Protein AF-A0AA86QWX3-F1 (afdb_monomer_lite)

Structure (mmCIF, N/CA/C/O backbone):
data_AF-A0AA86QWX3-F1
#
_entry.id   AF-A0AA86QWX3-F1
#
loop_
_atom_site.group_PDB
_atom_site.id
_atom_site.type_symbol
_atom_site.label_atom_id
_atom_site.label_alt_id
_atom_site.label_comp_id
_atom_site.label_asym_id
_atom_site.label_entity_id
_atom_site.label_seq_id
_atom_site.pdbx_PDB_ins_code
_atom_site.Cartn_x
_atom_site.Cartn_y
_atom_site.Cartn_z
_atom_site.occupancy
_atom_site.B_iso_or_equiv
_atom_site.auth_seq_id
_atom_site.auth_comp_id
_atom_site.auth_asym_id
_atom_site.auth_atom_id
_atom_site.pdbx_PDB_model_num
ATOM 1 N N . MET A 1 1 ? 1.245 -15.209 -12.817 1.00 81.69 1 MET A N 1
ATOM 2 C CA . MET A 1 1 ? 0.940 -14.381 -11.629 1.00 81.69 1 MET A CA 1
ATOM 3 C C . MET A 1 1 ? 1.737 -14.942 -10.468 1.00 81.69 1 MET A C 1
ATOM 5 O O . MET A 1 1 ? 1.779 -16.157 -10.350 1.00 81.69 1 MET A O 1
ATOM 9 N N . MET A 1 2 ? 2.377 -14.094 -9.668 1.00 86.06 2 MET A N 1
ATOM 10 C CA . MET A 1 2 ? 3.068 -14.501 -8.441 1.00 86.06 2 MET A CA 1
ATOM 11 C C . MET A 1 2 ? 2.408 -13.878 -7.219 1.00 86.06 2 MET A C 1
ATOM 13 O O . MET A 1 2 ? 1.992 -12.721 -7.272 1.00 86.06 2 MET A O 1
ATOM 17 N N . ILE A 1 3 ? 2.315 -14.655 -6.144 1.00 87.19 3 ILE A N 1
ATOM 18 C CA . ILE A 1 3 ? 1.724 -14.241 -4.874 1.00 87.19 3 ILE A CA 1
ATOM 19 C C . ILE A 1 3 ? 2.734 -14.564 -3.777 1.00 87.19 3 ILE A C 1
ATOM 21 O O . ILE A 1 3 ? 3.190 -15.700 -3.674 1.00 87.19 3 ILE A O 1
ATOM 25 N N . PHE A 1 4 ? 3.071 -13.555 -2.986 1.00 84.44 4 PHE A N 1
ATOM 26 C CA . PHE A 1 4 ? 3.943 -13.652 -1.827 1.00 84.44 4 PHE A CA 1
ATOM 27 C C . PHE A 1 4 ? 3.109 -13.333 -0.589 1.00 84.44 4 PHE A C 1
ATOM 29 O O . PHE A 1 4 ? 2.687 -12.186 -0.416 1.00 84.44 4 PHE A O 1
ATOM 36 N N . ASP A 1 5 ? 2.828 -14.353 0.219 1.00 82.56 5 ASP A N 1
ATOM 37 C CA . ASP A 1 5 ? 2.058 -14.213 1.454 1.00 82.56 5 ASP A CA 1
ATOM 38 C C . ASP A 1 5 ? 2.977 -14.058 2.671 1.00 82.56 5 ASP A C 1
ATOM 40 O O . ASP A 1 5 ? 4.076 -14.608 2.689 1.00 82.56 5 ASP A O 1
ATOM 44 N N . ASP A 1 6 ? 2.526 -13.277 3.652 1.00 75.38 6 ASP A N 1
ATOM 45 C CA . ASP A 1 6 ? 3.241 -12.929 4.887 1.00 75.38 6 ASP A CA 1
ATOM 46 C C . ASP A 1 6 ? 4.729 -12.557 4.706 1.00 75.38 6 ASP A C 1
ATOM 48 O O . ASP A 1 6 ? 5.651 -13.114 5.305 1.00 75.38 6 ASP A O 1
ATOM 52 N N . MET A 1 7 ? 4.980 -11.527 3.899 1.00 73.88 7 MET A N 1
ATOM 53 C CA . MET A 1 7 ? 6.329 -10.992 3.688 1.00 73.88 7 MET A CA 1
ATOM 54 C C . MET A 1 7 ? 6.848 -10.143 4.866 1.00 73.88 7 MET A C 1
ATOM 56 O O . MET A 1 7 ? 7.952 -9.602 4.801 1.00 73.88 7 MET A O 1
ATOM 60 N N . SER A 1 8 ? 6.088 -10.056 5.962 1.00 65.81 8 SER A N 1
ATOM 61 C CA . SER A 1 8 ? 6.387 -9.274 7.173 1.00 65.81 8 SER A CA 1
ATOM 62 C C . SER A 1 8 ? 7.660 -9.721 7.890 1.00 65.81 8 SER A C 1
ATOM 64 O O . SER A 1 8 ? 8.365 -8.897 8.468 1.00 65.81 8 SER A O 1
ATOM 66 N N . GLY A 1 9 ? 7.924 -11.032 7.888 1.00 54.88 9 GLY A N 1
ATOM 67 C CA . GLY A 1 9 ? 9.041 -11.655 8.605 1.00 54.88 9 GLY A CA 1
ATOM 68 C C . GLY A 1 9 ? 10.285 -11.885 7.750 1.00 54.88 9 GLY A C 1
ATOM 69 O O . GLY A 1 9 ? 11.280 -12.421 8.238 1.00 54.88 9 GLY A O 1
ATOM 70 N N . SER A 1 10 ? 10.247 -11.518 6.468 1.00 55.88 10 SER A N 1
ATOM 71 C CA . SER A 1 10 ? 11.347 -11.817 5.565 1.00 55.88 10 SER A CA 1
ATOM 72 C C . SER A 1 10 ? 12.502 -10.834 5.767 1.00 55.88 10 SER A C 1
ATOM 74 O O . SER A 1 10 ? 12.413 -9.653 5.428 1.00 55.88 10 SER A O 1
ATOM 76 N N . SER A 1 11 ? 13.637 -11.340 6.257 1.00 49.66 11 SER A N 1
ATOM 77 C CA . SER A 1 11 ? 14.920 -10.621 6.276 1.00 49.66 11 SER A CA 1
ATOM 78 C C . SER A 1 11 ? 15.388 -10.199 4.874 1.00 49.66 11 SER A C 1
ATOM 80 O O . SER A 1 11 ? 16.292 -9.372 4.753 1.00 49.66 11 SER A O 1
ATOM 82 N N . LEU A 1 12 ? 14.735 -10.696 3.814 1.00 51.28 12 LEU A N 1
ATOM 83 C CA . LEU A 1 12 ? 14.947 -10.319 2.417 1.00 51.28 12 LEU A CA 1
ATOM 84 C C . LEU A 1 12 ? 14.518 -8.876 2.096 1.00 51.28 12 LEU A C 1
ATOM 86 O O . LEU A 1 12 ? 14.728 -8.439 0.974 1.00 51.28 12 LEU A O 1
ATOM 90 N N . PHE A 1 13 ? 13.952 -8.112 3.031 1.00 52.69 13 PHE A N 1
ATOM 91 C CA . PHE A 1 13 ? 13.676 -6.679 2.825 1.00 52.69 13 PHE A CA 1
ATOM 92 C C . PHE A 1 13 ? 14.729 -5.754 3.429 1.00 52.69 13 PHE A C 1
ATOM 94 O O . PHE A 1 13 ? 14.547 -4.538 3.481 1.00 52.69 13 PHE A O 1
ATOM 101 N N . THR A 1 14 ? 15.862 -6.315 3.854 1.00 51.97 14 THR A N 1
ATOM 102 C CA . THR A 1 14 ? 17.031 -5.536 4.261 1.00 51.97 14 THR A CA 1
ATOM 103 C C . THR A 1 14 ? 17.668 -4.852 3.046 1.00 51.97 14 THR A C 1
ATOM 105 O O . THR A 1 14 ? 18.454 -5.422 2.302 1.00 51.97 14 THR A O 1
ATOM 108 N N . THR A 1 15 ? 17.222 -3.617 2.810 1.00 50.28 15 THR A N 1
ATOM 109 C CA . THR A 1 15 ? 17.970 -2.409 2.404 1.00 50.28 15 THR A CA 1
ATOM 110 C C . THR A 1 15 ? 19.216 -2.535 1.513 1.00 50.28 15 THR A C 1
ATOM 112 O O . THR A 1 15 ? 20.135 -1.730 1.654 1.00 50.28 15 THR A O 1
ATOM 115 N N . SER A 1 16 ? 19.271 -3.449 0.547 1.00 55.50 16 SER A N 1
ATOM 116 C CA . SER A 1 16 ? 20.268 -3.367 -0.523 1.00 55.50 16 SER A CA 1
ATOM 117 C C . SER A 1 16 ? 19.634 -3.592 -1.891 1.00 55.50 16 SER A C 1
ATOM 119 O O . SER A 1 16 ? 18.808 -4.478 -2.097 1.00 55.50 16 SER A O 1
ATOM 121 N N . THR A 1 17 ? 20.038 -2.775 -2.862 1.00 57.69 17 THR A N 1
ATOM 122 C CA . THR A 1 17 ? 19.758 -2.979 -4.293 1.00 57.69 17 THR A CA 1
ATOM 123 C C . THR A 1 17 ? 20.318 -4.307 -4.816 1.00 57.69 17 THR A C 1
ATOM 125 O O . THR A 1 17 ? 19.972 -4.737 -5.915 1.00 57.69 17 THR A O 1
ATOM 128 N N . GLU A 1 18 ? 21.170 -4.968 -4.031 1.00 61.06 18 GLU A N 1
ATOM 129 C CA . GLU A 1 18 ? 21.742 -6.280 -4.319 1.00 61.06 18 GLU A CA 1
ATOM 130 C C . GLU A 1 18 ? 20.804 -7.438 -3.981 1.00 61.06 18 GLU A C 1
ATOM 132 O O . GLU A 1 18 ? 21.074 -8.567 -4.388 1.00 61.06 18 GLU A O 1
ATOM 137 N N . ASN A 1 19 ? 19.689 -7.171 -3.303 1.00 72.94 19 ASN A N 1
ATOM 138 C CA . ASN A 1 19 ? 18.710 -8.181 -2.957 1.00 72.94 19 ASN A CA 1
ATOM 139 C C . ASN A 1 19 ? 18.051 -8.807 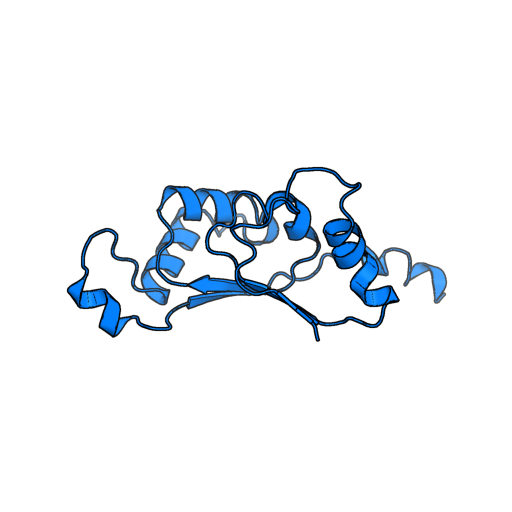-4.203 1.00 72.94 19 ASN A C 1
ATOM 141 O O . ASN A 1 19 ? 17.513 -8.109 -5.068 1.00 72.94 19 ASN A O 1
ATOM 145 N N . ASP A 1 20 ? 18.051 -10.138 -4.284 1.00 77.44 20 ASP A N 1
ATOM 146 C CA . ASP A 1 20 ? 17.523 -10.857 -5.448 1.00 77.44 20 ASP A CA 1
ATOM 147 C C . ASP A 1 20 ? 16.007 -10.719 -5.605 1.00 77.44 20 ASP A C 1
ATOM 149 O O . ASP A 1 20 ? 15.511 -10.662 -6.731 1.00 77.44 20 ASP A O 1
ATOM 153 N N . PHE A 1 21 ? 15.268 -10.565 -4.504 1.00 77.75 21 PHE A N 1
ATOM 154 C CA . PHE A 1 21 ? 13.843 -10.254 -4.557 1.00 77.75 21 PHE A CA 1
ATOM 155 C C . PHE A 1 21 ? 13.610 -8.862 -5.150 1.00 77.75 21 PHE A C 1
ATOM 157 O O . PHE A 1 21 ? 12.740 -8.690 -6.002 1.00 77.75 21 PHE A O 1
ATOM 164 N N . TYR A 1 22 ? 14.430 -7.871 -4.788 1.00 75.81 22 TYR A N 1
ATOM 165 C CA . TYR A 1 22 ? 14.352 -6.543 -5.396 1.00 75.81 22 TYR A CA 1
ATOM 166 C C . TYR A 1 22 ? 14.628 -6.577 -6.906 1.00 75.81 22 TYR A C 1
ATOM 168 O O . TYR A 1 22 ? 13.828 -6.057 -7.694 1.00 75.81 22 TYR A O 1
ATOM 176 N N . LYS A 1 23 ? 15.709 -7.249 -7.328 1.00 79.50 23 LYS A N 1
ATOM 177 C CA . LYS A 1 23 ? 16.033 -7.444 -8.754 1.00 79.50 23 LYS A CA 1
ATOM 178 C C . LYS A 1 23 ? 14.891 -8.136 -9.487 1.00 79.50 23 LYS A C 1
ATOM 180 O O . LYS A 1 23 ? 14.492 -7.679 -10.558 1.00 79.50 23 LYS A O 1
ATOM 185 N N . PHE A 1 24 ? 14.332 -9.186 -8.887 1.00 83.00 24 PHE A N 1
ATOM 186 C CA . PHE A 1 24 ? 13.174 -9.886 -9.417 1.00 83.00 24 PHE A CA 1
ATOM 187 C C . PHE A 1 24 ? 11.993 -8.930 -9.630 1.00 83.00 24 PHE A C 1
ATOM 189 O O . PHE A 1 24 ? 11.456 -8.877 -10.734 1.00 83.00 24 PHE A O 1
ATOM 196 N N . ILE A 1 25 ? 11.613 -8.125 -8.630 1.00 79.94 25 ILE A N 1
ATOM 197 C CA . ILE A 1 25 ? 10.484 -7.194 -8.764 1.00 79.94 25 ILE A CA 1
ATOM 198 C C . ILE A 1 25 ? 10.726 -6.183 -9.888 1.00 79.94 25 ILE A C 1
ATOM 200 O O . ILE A 1 25 ? 9.812 -5.945 -10.679 1.00 79.94 25 ILE A O 1
ATOM 204 N N . VAL A 1 26 ? 11.930 -5.622 -10.015 1.00 78.06 26 VAL A N 1
ATOM 205 C CA . VAL A 1 26 ? 12.255 -4.666 -11.089 1.00 78.06 26 VAL A CA 1
ATOM 206 C C . VAL A 1 26 ? 12.242 -5.339 -12.469 1.00 78.06 26 VAL A C 1
ATOM 208 O O . VAL A 1 26 ? 11.714 -4.774 -13.426 1.00 78.06 26 VAL A O 1
ATOM 211 N N . GLN A 1 27 ? 12.763 -6.563 -12.583 1.00 81.19 27 GLN A N 1
ATOM 212 C CA . GLN A 1 27 ? 12.897 -7.279 -13.858 1.00 81.19 27 GLN A CA 1
ATOM 213 C C . GLN A 1 27 ? 11.697 -8.166 -14.215 1.00 81.19 27 GLN A C 1
ATOM 215 O O . GLN A 1 27 ? 11.661 -8.730 -15.307 1.00 81.19 27 GLN A O 1
ATOM 220 N N . ARG A 1 28 ? 10.684 -8.268 -13.346 1.00 84.69 28 ARG A N 1
ATOM 221 C CA . ARG A 1 28 ? 9.553 -9.208 -13.464 1.00 84.69 28 ARG A CA 1
ATOM 222 C C . ARG A 1 28 ? 8.915 -9.255 -14.855 1.00 84.69 28 ARG A C 1
ATOM 224 O O . ARG A 1 28 ? 8.600 -10.329 -15.355 1.00 84.69 28 ARG A O 1
ATOM 231 N N . ARG A 1 29 ? 8.785 -8.106 -15.528 1.00 82.12 29 ARG A N 1
ATOM 232 C CA . ARG A 1 29 ? 8.197 -8.023 -16.876 1.00 82.12 29 ARG A CA 1
ATOM 233 C C . ARG A 1 29 ? 9.065 -8.681 -17.952 1.00 82.12 29 ARG A C 1
ATOM 235 O O . ARG A 1 29 ? 8.508 -9.284 -18.861 1.00 82.12 29 ARG A O 1
ATOM 242 N N . HIS A 1 30 ? 10.394 -8.619 -17.834 1.00 84.50 30 HIS A N 1
ATOM 243 C CA . HIS A 1 30 ? 11.322 -9.339 -18.719 1.00 84.50 30 HIS A CA 1
ATOM 244 C C . HIS A 1 30 ? 11.239 -10.856 -18.530 1.00 84.50 30 HIS A C 1
ATOM 246 O O . HIS A 1 30 ? 11.520 -11.606 -19.454 1.00 84.50 30 HIS A O 1
ATOM 252 N N . LEU A 1 31 ? 10.797 -11.297 -17.352 1.00 86.38 31 LEU A N 1
ATOM 253 C CA . LEU A 1 31 ? 10.536 -12.699 -17.031 1.00 86.38 31 LEU A CA 1
ATOM 254 C C . LEU A 1 31 ? 9.092 -13.121 -17.358 1.00 86.38 31 LEU A C 1
ATOM 256 O O . LEU A 1 31 ? 8.642 -14.168 -16.906 1.00 86.38 31 LEU A O 1
ATOM 260 N N . HIS A 1 32 ? 8.339 -12.298 -18.099 1.00 85.88 32 HIS A N 1
ATOM 261 C CA . HIS A 1 32 ? 6.920 -12.514 -18.416 1.00 85.88 32 HIS A CA 1
ATOM 262 C C . HIS A 1 32 ? 5.997 -12.607 -17.184 1.00 85.88 32 HIS A C 1
ATOM 264 O O . HIS A 1 32 ? 4.890 -13.147 -17.239 1.00 85.88 32 HIS A O 1
ATOM 270 N N . VAL A 1 33 ? 6.416 -12.022 -16.059 1.00 87.25 33 VAL A N 1
ATOM 271 C CA . VAL A 1 33 ? 5.617 -11.906 -14.838 1.00 87.25 33 VAL A CA 1
ATOM 272 C C . VAL A 1 33 ? 4.957 -10.531 -14.813 1.00 87.25 33 VAL A C 1
ATOM 274 O O . VAL A 1 33 ? 5.547 -9.526 -14.418 1.00 87.25 33 VAL A O 1
ATOM 277 N N . PHE A 1 34 ? 3.695 -10.491 -15.229 1.00 82.19 34 PHE A N 1
ATOM 278 C CA . PHE A 1 34 ? 2.927 -9.245 -15.321 1.00 82.19 34 PHE A CA 1
ATOM 279 C C . PHE A 1 34 ? 2.312 -8.810 -13.986 1.00 82.19 34 PHE A C 1
ATOM 281 O O . PHE A 1 34 ? 2.242 -7.613 -13.705 1.00 82.19 34 PHE A O 1
ATOM 288 N N . THR A 1 35 ? 1.939 -9.777 -13.144 1.00 84.62 35 THR A N 1
ATOM 289 C CA . THR A 1 35 ? 1.254 -9.535 -11.866 1.00 84.62 35 THR A CA 1
ATOM 290 C C . THR A 1 35 ? 2.019 -10.173 -10.718 1.00 84.62 35 THR A C 1
ATOM 292 O O . THR A 1 35 ? 2.299 -11.376 -10.747 1.00 84.62 35 THR A O 1
ATOM 295 N N . CYS A 1 36 ? 2.306 -9.354 -9.709 1.00 86.44 36 CYS A N 1
ATOM 296 C CA . CYS A 1 36 ? 2.918 -9.735 -8.447 1.00 86.44 36 CYS A CA 1
ATOM 297 C C . CYS A 1 36 ? 2.064 -9.162 -7.313 1.00 86.44 36 CYS A C 1
ATOM 299 O O . CYS A 1 36 ? 1.838 -7.953 -7.283 1.00 86.44 36 CYS A O 1
ATOM 301 N N . MET A 1 37 ? 1.595 -10.017 -6.409 1.00 87.56 37 MET A N 1
ATOM 302 C CA . MET A 1 37 ? 0.871 -9.617 -5.204 1.00 87.56 37 MET A CA 1
ATOM 303 C C . MET A 1 37 ? 1.760 -9.892 -4.001 1.00 87.56 37 MET A C 1
ATOM 305 O O . MET A 1 37 ? 2.320 -10.979 -3.889 1.00 87.56 37 MET A O 1
ATOM 309 N N . ILE A 1 38 ? 1.912 -8.897 -3.135 1.00 84.19 38 ILE A N 1
ATOM 310 C CA . ILE A 1 38 ? 2.714 -8.997 -1.918 1.00 84.19 38 ILE A CA 1
ATOM 311 C C . ILE A 1 38 ? 1.804 -8.638 -0.749 1.00 84.19 38 ILE A C 1
ATOM 313 O O . ILE A 1 38 ? 1.255 -7.537 -0.718 1.00 84.19 38 ILE A O 1
ATOM 317 N N . SER A 1 39 ? 1.644 -9.573 0.181 1.00 82.75 39 SER A N 1
ATOM 318 C CA . SER A 1 39 ? 0.934 -9.387 1.445 1.00 82.75 39 SER A CA 1
ATOM 319 C C . SER A 1 39 ? 1.947 -9.151 2.563 1.00 82.75 39 SER A C 1
ATOM 321 O O . SER A 1 39 ? 2.966 -9.839 2.631 1.00 82.75 39 SER A O 1
ATOM 323 N N . ALA A 1 40 ? 1.694 -8.170 3.428 1.00 78.25 40 ALA A N 1
ATOM 324 C CA . ALA A 1 40 ? 2.541 -7.885 4.582 1.00 78.25 40 ALA A CA 1
ATOM 325 C C . ALA A 1 40 ? 1.743 -7.227 5.712 1.00 78.25 40 ALA A C 1
ATOM 327 O O . ALA A 1 40 ? 0.862 -6.404 5.460 1.00 78.25 40 ALA A O 1
ATOM 328 N N . HIS A 1 41 ? 2.097 -7.549 6.960 1.00 71.31 41 HIS A N 1
ATOM 329 C CA . HIS A 1 41 ? 1.484 -6.964 8.158 1.00 71.31 41 HIS A CA 1
ATOM 330 C C . HIS A 1 41 ? 2.001 -5.560 8.495 1.00 71.31 41 HIS A C 1
ATOM 332 O O . HIS A 1 41 ? 1.319 -4.803 9.183 1.00 71.31 41 HIS A O 1
ATOM 338 N N . SER A 1 42 ? 3.196 -5.202 8.018 1.00 67.06 42 SER A N 1
ATOM 339 C CA . SER A 1 42 ? 3.749 -3.855 8.145 1.00 67.06 42 SER A CA 1
ATOM 340 C C . SER A 1 42 ? 4.420 -3.433 6.848 1.00 67.06 42 SER A C 1
ATOM 342 O O . SER A 1 42 ? 5.163 -4.201 6.234 1.00 67.06 42 SER A O 1
ATOM 344 N N . ILE A 1 43 ? 4.162 -2.195 6.441 1.00 63.75 43 ILE A N 1
ATOM 345 C CA . ILE A 1 43 ? 4.662 -1.649 5.185 1.00 63.75 43 ILE A CA 1
ATOM 346 C C . ILE A 1 43 ? 6.069 -1.067 5.319 1.00 63.75 43 ILE A C 1
ATOM 348 O O . ILE A 1 43 ? 6.772 -0.989 4.319 1.00 63.75 43 ILE A O 1
ATOM 352 N N . THR A 1 44 ? 6.491 -0.689 6.529 1.00 61.38 44 THR A N 1
ATOM 353 C CA . THR A 1 44 ? 7.633 0.207 6.801 1.00 61.38 44 THR A CA 1
ATOM 354 C C . THR A 1 44 ? 8.913 -0.211 6.062 1.00 61.38 44 THR A C 1
ATOM 356 O O . THR A 1 44 ? 9.607 0.617 5.478 1.00 61.38 44 THR A O 1
ATOM 359 N N . ASN A 1 45 ? 9.187 -1.519 5.985 1.00 56.62 45 ASN A N 1
ATOM 360 C CA . ASN A 1 45 ? 10.407 -2.045 5.356 1.00 56.62 45 ASN A CA 1
ATOM 361 C C . ASN A 1 45 ? 10.246 -2.373 3.861 1.00 56.62 45 ASN A C 1
ATOM 363 O O . ASN A 1 45 ? 11.197 -2.278 3.090 1.00 56.62 45 ASN A O 1
ATOM 367 N N . LEU A 1 46 ? 9.040 -2.744 3.433 1.00 59.12 46 LEU A N 1
ATOM 368 C CA . LEU A 1 46 ? 8.733 -3.132 2.053 1.00 59.12 46 LEU A CA 1
ATOM 369 C C . LEU A 1 46 ? 8.469 -1.911 1.166 1.00 59.12 46 LEU A C 1
ATOM 371 O O . LEU A 1 46 ? 8.870 -1.856 0.004 1.00 59.12 46 LEU A O 1
ATOM 375 N N . PHE A 1 47 ? 7.776 -0.914 1.702 1.00 60.19 47 PHE A N 1
ATOM 376 C CA . PHE A 1 47 ? 7.188 0.145 0.899 1.00 60.19 47 PHE A CA 1
ATOM 377 C C . PHE A 1 47 ? 8.225 1.009 0.199 1.00 60.19 47 PHE A C 1
ATOM 379 O O . PHE A 1 47 ? 8.086 1.331 -0.980 1.00 60.19 47 PHE A O 1
ATOM 386 N N . TYR A 1 48 ? 9.288 1.364 0.923 1.00 62.31 48 TYR A N 1
ATOM 387 C CA . TYR A 1 48 ? 10.249 2.346 0.447 1.00 62.31 48 TYR A CA 1
ATOM 388 C C . TYR A 1 48 ? 10.915 1.916 -0.866 1.00 62.31 48 TYR A C 1
ATOM 390 O O . TYR A 1 48 ? 11.079 2.735 -1.767 1.00 62.31 48 TYR A O 1
ATOM 398 N N . GLN A 1 49 ? 11.253 0.631 -0.998 1.00 61.88 49 GLN A N 1
ATOM 399 C CA . GLN A 1 49 ? 11.945 0.107 -2.175 1.00 61.88 49 GLN A CA 1
ATOM 400 C C . GLN A 1 49 ? 10.994 -0.236 -3.328 1.00 61.88 49 GLN A C 1
ATOM 402 O O . GLN A 1 49 ? 11.367 -0.109 -4.493 1.00 61.88 49 GLN A O 1
ATOM 407 N N . PHE A 1 50 ? 9.754 -0.639 -3.034 1.00 65.00 50 PHE A N 1
ATOM 408 C CA . PHE A 1 50 ? 8.818 -1.090 -4.069 1.00 65.00 50 PHE A CA 1
ATOM 409 C C . PHE A 1 50 ? 7.808 -0.040 -4.524 1.00 65.00 50 PHE A C 1
ATOM 411 O O . PHE A 1 50 ? 7.149 -0.288 -5.534 1.00 65.00 50 PHE A O 1
ATOM 418 N N . ARG A 1 51 ? 7.713 1.127 -3.868 1.00 66.19 51 ARG A N 1
ATOM 419 C CA . ARG A 1 51 ? 6.718 2.169 -4.198 1.00 66.19 51 ARG A CA 1
ATOM 420 C C . ARG A 1 51 ? 6.670 2.525 -5.688 1.00 66.19 51 ARG A C 1
ATOM 422 O O . ARG A 1 51 ? 5.595 2.568 -6.267 1.00 66.19 51 ARG A O 1
ATOM 429 N N . VAL A 1 52 ? 7.829 2.638 -6.346 1.00 64.94 52 VAL A N 1
ATOM 430 C CA . VAL A 1 52 ? 7.933 3.004 -7.775 1.00 64.94 52 VAL A CA 1
ATOM 431 C C . VAL A 1 52 ? 7.437 1.913 -8.734 1.00 64.94 52 VAL A C 1
ATOM 433 O O . VAL A 1 52 ? 7.222 2.162 -9.916 1.00 64.94 52 VAL A O 1
ATOM 436 N N . ASN A 1 53 ? 7.285 0.682 -8.245 1.00 71.31 53 ASN A N 1
ATOM 437 C CA . ASN A 1 53 ? 6.903 -0.487 -9.035 1.00 71.31 53 ASN A CA 1
ATOM 438 C C . ASN A 1 53 ? 5.460 -0.939 -8.784 1.00 71.31 53 ASN A C 1
ATOM 440 O O . ASN A 1 53 ? 4.987 -1.850 -9.476 1.00 71.31 53 ASN A O 1
ATOM 444 N N . GLN A 1 54 ? 4.783 -0.345 -7.803 1.00 74.69 54 GLN A N 1
ATOM 445 C CA . GLN A 1 54 ? 3.417 -0.680 -7.430 1.00 74.69 54 GLN A CA 1
ATOM 446 C C . GLN A 1 54 ? 2.417 0.074 -8.305 1.00 74.69 54 GLN A C 1
ATOM 448 O O . GLN A 1 54 ? 2.623 1.215 -8.698 1.00 74.69 54 GLN A O 1
ATOM 453 N N . THR A 1 55 ? 1.323 -0.604 -8.630 1.00 80.31 55 THR A N 1
ATOM 454 C CA . THR A 1 55 ? 0.211 -0.043 -9.423 1.00 80.31 55 THR A CA 1
ATOM 455 C C . THR A 1 55 ? -1.100 -0.060 -8.647 1.00 80.31 55 THR A C 1
ATOM 457 O O . THR A 1 55 ? -2.037 0.659 -8.984 1.00 80.31 55 THR A O 1
ATOM 460 N N . ALA A 1 56 ? -1.165 -0.868 -7.590 1.00 85.38 56 ALA A N 1
ATOM 461 C CA . ALA A 1 56 ? -2.328 -1.023 -6.746 1.00 85.38 56 ALA A CA 1
ATOM 462 C C . ALA A 1 56 ? -1.894 -1.347 -5.314 1.00 85.38 56 ALA A C 1
ATOM 464 O O . ALA A 1 56 ? -0.951 -2.116 -5.112 1.00 85.38 56 ALA A O 1
ATOM 465 N N . ILE A 1 57 ? -2.604 -0.780 -4.343 1.00 84.44 57 ILE A N 1
ATOM 466 C CA . ILE A 1 57 ? -2.417 -1.018 -2.912 1.00 84.44 57 ILE A CA 1
ATOM 467 C C . ILE A 1 57 ? -3.790 -1.301 -2.301 1.00 84.44 57 ILE A C 1
ATOM 469 O O . ILE A 1 57 ? -4.766 -0.614 -2.599 1.00 84.44 57 ILE A O 1
ATOM 473 N N . VAL A 1 58 ? -3.856 -2.320 -1.446 1.00 87.50 58 VAL A N 1
ATOM 474 C CA . VAL A 1 58 ? -5.045 -2.664 -0.660 1.00 87.50 58 VAL A CA 1
ATOM 475 C C . VAL A 1 58 ? -4.688 -2.491 0.812 1.00 87.50 58 VAL A C 1
ATOM 477 O O . VAL A 1 58 ? -3.809 -3.187 1.317 1.00 87.50 58 VAL A O 1
ATOM 480 N N . LEU A 1 59 ? -5.351 -1.558 1.494 1.00 85.38 59 LEU A N 1
ATOM 481 C CA . LEU A 1 59 ? -5.148 -1.287 2.916 1.00 85.38 59 LEU A CA 1
ATOM 482 C C . LEU A 1 59 ? -6.346 -1.791 3.712 1.00 85.38 59 LEU A C 1
ATOM 484 O O . LEU A 1 59 ? -7.430 -1.218 3.635 1.00 85.38 59 LEU A O 1
ATOM 488 N N . PHE A 1 60 ? -6.150 -2.847 4.492 1.00 83.69 60 PHE A N 1
ATOM 489 C CA . PHE A 1 60 ? -7.177 -3.362 5.395 1.00 83.69 60 PHE A CA 1
ATOM 490 C C . PHE A 1 60 ? -7.265 -2.537 6.685 1.00 83.69 60 PHE A C 1
ATOM 492 O O . PHE A 1 60 ? -6.378 -1.739 7.008 1.00 83.69 60 PHE A O 1
ATOM 499 N N . ASN A 1 61 ? -8.347 -2.743 7.438 1.00 79.00 61 ASN A N 1
ATOM 500 C CA . ASN A 1 61 ? -8.477 -2.239 8.804 1.00 79.00 61 ASN A CA 1
ATOM 501 C C . ASN A 1 61 ? -7.336 -2.780 9.694 1.00 79.00 61 ASN A C 1
ATOM 503 O O . ASN A 1 61 ? -7.010 -3.966 9.634 1.00 79.00 61 ASN A O 1
ATOM 507 N N . GLY A 1 62 ? -6.751 -1.919 10.529 1.00 74.06 62 GLY A N 1
ATOM 508 C CA . GLY A 1 62 ? -5.736 -2.291 11.521 1.00 74.06 62 GLY A CA 1
ATOM 509 C C . GLY A 1 62 ? -4.487 -1.410 11.532 1.00 74.06 62 GLY A C 1
ATOM 510 O O . GLY A 1 62 ? -3.631 -1.605 12.393 1.00 74.06 62 GLY A O 1
ATOM 511 N N . LEU A 1 63 ? -4.378 -0.441 10.618 1.00 76.06 63 LEU A N 1
ATOM 512 C CA . LEU A 1 63 ? -3.259 0.502 10.593 1.00 76.06 63 LEU A CA 1
ATOM 513 C C . LEU A 1 63 ? -3.409 1.549 11.693 1.00 76.06 63 LEU A C 1
ATOM 515 O O . LEU A 1 63 ? -4.447 2.190 11.782 1.00 76.06 63 LEU A O 1
ATOM 519 N N . LYS A 1 64 ? -2.367 1.784 12.490 1.00 77.12 64 LYS A N 1
ATOM 520 C CA . LYS A 1 64 ? -2.327 2.912 13.438 1.00 77.12 64 LYS A CA 1
ATOM 521 C C . LYS A 1 64 ? -2.248 4.250 12.691 1.00 77.12 64 LYS A C 1
ATOM 523 O O . LYS A 1 64 ? -1.782 4.293 11.552 1.00 77.12 64 LYS A O 1
ATOM 528 N N . MET A 1 65 ? -2.626 5.357 13.342 1.00 76.44 65 MET A N 1
ATOM 529 C CA . MET A 1 65 ? -2.509 6.706 12.748 1.00 76.44 65 MET A CA 1
ATOM 530 C C . MET A 1 65 ? -1.098 7.018 12.238 1.00 76.44 65 MET A C 1
ATOM 532 O O . MET A 1 65 ? -0.939 7.542 11.138 1.00 76.44 65 MET A O 1
ATOM 536 N N . GLU A 1 66 ? -0.070 6.646 13.002 1.00 77.69 66 GLU A N 1
ATOM 537 C CA . GLU A 1 66 ? 1.330 6.845 12.611 1.00 77.69 66 GLU A CA 1
ATOM 538 C C . GLU A 1 66 ? 1.670 6.117 11.304 1.00 77.69 66 GLU A C 1
ATOM 540 O O . GLU A 1 66 ? 2.303 6.690 10.420 1.00 77.69 66 GLU A O 1
ATOM 545 N N . GLN A 1 67 ? 1.170 4.888 11.140 1.00 77.56 67 GLN A N 1
ATOM 546 C CA . GLN A 1 67 ? 1.371 4.098 9.927 1.00 77.56 67 GLN A CA 1
ATOM 547 C C . GLN A 1 67 ? 0.626 4.721 8.744 1.00 77.56 67 GLN A C 1
ATOM 549 O O . GLN A 1 67 ? 1.193 4.841 7.667 1.00 77.56 67 GLN A O 1
ATOM 554 N N . MET A 1 68 ? -0.618 5.180 8.931 1.00 78.31 68 MET A N 1
ATOM 555 C CA . MET A 1 68 ? -1.372 5.901 7.892 1.00 78.31 68 MET A CA 1
ATOM 556 C C . MET A 1 68 ? -0.634 7.135 7.378 1.00 78.31 68 MET A C 1
ATOM 558 O O . MET A 1 68 ? -0.559 7.354 6.168 1.00 78.31 68 MET A O 1
ATOM 562 N N . LYS A 1 69 ? -0.074 7.925 8.295 1.00 79.12 69 LYS A N 1
ATOM 563 C CA . LYS A 1 69 ? 0.733 9.091 7.951 1.00 79.12 69 LYS A CA 1
ATOM 564 C C . LYS A 1 69 ? 1.981 8.694 7.167 1.00 79.12 69 LYS A C 1
ATOM 566 O O . LYS A 1 69 ? 2.317 9.331 6.172 1.00 79.12 69 LYS A O 1
ATOM 571 N N . GLU A 1 70 ? 2.652 7.626 7.583 1.00 76.50 70 GLU A N 1
ATOM 572 C CA . GLU A 1 70 ? 3.799 7.073 6.864 1.00 76.50 70 GLU A CA 1
ATOM 573 C C . GLU A 1 70 ? 3.427 6.634 5.436 1.00 76.50 70 GLU A C 1
ATOM 575 O O . GLU A 1 70 ? 4.126 6.987 4.483 1.00 76.50 70 GLU A O 1
ATOM 580 N N . TYR A 1 71 ? 2.291 5.950 5.258 1.00 77.06 71 TYR A N 1
ATOM 581 C CA . TYR A 1 71 ? 1.765 5.578 3.940 1.00 77.06 71 TYR A CA 1
ATOM 582 C C . TYR A 1 71 ? 1.525 6.796 3.052 1.00 77.06 71 TYR A C 1
ATOM 584 O O . TYR A 1 71 ? 2.006 6.831 1.919 1.00 77.06 71 TYR A O 1
ATOM 592 N N . PHE A 1 72 ? 0.809 7.797 3.570 1.00 80.75 72 PHE A N 1
ATOM 593 C CA . PHE A 1 72 ? 0.508 9.021 2.831 1.00 80.75 72 PHE A CA 1
ATOM 594 C C . PHE A 1 72 ? 1.785 9.745 2.384 1.00 80.75 72 PHE A C 1
ATOM 596 O O . PHE A 1 72 ? 1.889 10.193 1.245 1.00 80.75 72 PHE A O 1
ATOM 603 N N . ASN A 1 73 ? 2.788 9.815 3.260 1.00 78.56 73 ASN A N 1
ATOM 604 C CA . ASN A 1 73 ? 4.057 10.470 2.950 1.00 78.56 73 ASN A CA 1
ATOM 605 C C . ASN A 1 73 ? 4.917 9.682 1.961 1.00 78.56 73 ASN A C 1
ATOM 607 O O . ASN A 1 73 ? 5.702 10.277 1.223 1.00 78.56 73 ASN A O 1
ATOM 611 N N . THR A 1 74 ? 4.792 8.355 1.941 1.00 73.94 74 THR A N 1
ATOM 612 C CA . THR A 1 74 ? 5.642 7.526 1.085 1.00 73.94 74 THR A CA 1
ATOM 613 C C . THR A 1 74 ? 5.067 7.333 -0.318 1.00 73.94 74 THR A C 1
ATOM 615 O O . THR A 1 74 ? 5.833 7.135 -1.261 1.00 73.94 74 THR A O 1
ATOM 618 N N . ILE A 1 75 ? 3.744 7.416 -0.485 1.00 73.69 75 ILE A N 1
ATOM 619 C CA . ILE A 1 75 ? 3.090 7.447 -1.798 1.00 73.69 75 ILE A CA 1
ATOM 620 C C . ILE A 1 75 ? 2.955 8.913 -2.220 1.00 73.69 75 ILE A C 1
ATOM 622 O O . ILE A 1 75 ? 1.921 9.541 -2.011 1.00 73.69 75 ILE A O 1
ATOM 626 N N . GLN A 1 76 ? 3.997 9.498 -2.808 1.00 68.94 76 GLN A N 1
ATOM 627 C CA . GLN A 1 76 ? 3.912 10.894 -3.260 1.00 68.94 76 GLN A CA 1
ATOM 628 C C . GLN A 1 76 ? 2.813 11.085 -4.317 1.00 68.94 76 GLN A C 1
ATOM 630 O O . GLN A 1 76 ? 2.203 12.145 -4.394 1.00 68.94 76 GLN A O 1
ATOM 635 N N . GLU A 1 77 ? 2.507 10.040 -5.086 1.00 72.25 77 GLU A N 1
ATOM 636 C CA . GLU A 1 77 ? 1.519 10.042 -6.163 1.00 72.25 77 GLU A CA 1
ATOM 637 C C . GLU A 1 77 ? 0.062 10.180 -5.694 1.00 72.25 77 GLU A C 1
ATOM 639 O O . GLU A 1 77 ? -0.797 10.480 -6.520 1.00 72.25 77 GLU A O 1
ATOM 644 N N . VAL A 1 78 ? -0.247 9.970 -4.407 1.00 72.06 78 VAL A N 1
ATOM 645 C CA . VAL A 1 78 ? -1.593 10.272 -3.870 1.00 72.06 78 VAL A CA 1
ATOM 646 C C . VAL A 1 78 ? -1.718 11.705 -3.365 1.00 72.06 78 VAL A C 1
ATOM 648 O O . VAL A 1 78 ? -2.828 12.126 -3.054 1.00 72.06 78 VAL A O 1
ATOM 651 N N . GLN A 1 79 ? -0.628 12.468 -3.284 1.00 79.38 79 GLN A N 1
ATOM 652 C CA . GLN A 1 79 ? -0.673 13.856 -2.829 1.00 79.38 79 GLN A CA 1
ATOM 653 C C . GLN A 1 79 ? -1.042 14.787 -3.989 1.00 79.38 79 GLN A C 1
ATOM 655 O O . GLN A 1 79 ? -0.557 14.637 -5.110 1.00 79.38 79 GLN A O 1
ATOM 660 N N . SER A 1 80 ? -1.893 15.777 -3.722 1.00 78.88 80 SER A N 1
ATOM 661 C CA . SER A 1 80 ? -2.176 16.872 -4.658 1.00 78.88 80 SER A CA 1
ATOM 662 C C . SER A 1 80 ? -2.507 18.148 -3.893 1.00 78.88 80 SER A C 1
ATOM 664 O O . SER A 1 80 ? -2.785 18.090 -2.695 1.00 78.88 80 SER A O 1
ATOM 666 N N . ASP A 1 81 ? -2.568 19.284 -4.588 1.00 80.50 81 ASP A N 1
ATOM 667 C CA . ASP A 1 81 ? -2.913 20.582 -3.988 1.00 80.50 81 ASP A CA 1
ATOM 668 C C . ASP A 1 81 ? -4.237 20.547 -3.200 1.00 80.50 81 ASP A C 1
ATOM 670 O O . ASP A 1 81 ? -4.397 21.257 -2.209 1.00 80.50 81 ASP A O 1
ATOM 674 N N . ASN A 1 82 ? -5.173 19.678 -3.604 1.00 84.88 82 ASN A N 1
ATOM 675 C CA . ASN A 1 82 ? -6.494 19.536 -2.986 1.00 84.88 82 ASN A CA 1
ATOM 676 C C . ASN A 1 82 ? -6.657 18.251 -2.154 1.00 84.88 82 ASN A C 1
ATOM 678 O O . ASN A 1 82 ? -7.731 18.013 -1.597 1.00 84.88 82 ASN A O 1
ATOM 682 N N . PHE A 1 83 ? -5.622 17.411 -2.068 1.00 85.69 83 PHE A N 1
ATOM 683 C CA . PHE A 1 83 ? -5.681 16.125 -1.378 1.00 85.69 83 PHE A CA 1
ATOM 684 C C . PHE A 1 83 ? -4.480 15.944 -0.451 1.00 85.69 83 PHE A C 1
ATOM 686 O O . PHE A 1 83 ? -3.369 15.639 -0.889 1.00 85.69 83 PHE A O 1
ATOM 693 N N . GLY A 1 84 ? -4.732 16.134 0.845 1.00 87.94 84 GLY A N 1
ATOM 694 C CA . GLY A 1 84 ? -3.746 16.046 1.914 1.00 87.94 84 GLY A CA 1
ATOM 695 C C . GLY A 1 84 ? -3.959 14.856 2.854 1.00 87.94 84 GLY A C 1
ATOM 696 O O . GLY A 1 84 ? -4.916 14.087 2.743 1.00 87.94 84 GLY A O 1
ATOM 697 N N . GLU A 1 85 ? -3.070 14.751 3.844 1.00 88.75 85 GLU A N 1
ATOM 698 C CA . GLU A 1 85 ? -3.058 13.689 4.862 1.00 88.75 85 GLU A CA 1
ATOM 699 C C . GLU A 1 85 ? -4.407 13.566 5.590 1.00 88.75 85 GLU A C 1
ATOM 701 O O . GLU A 1 85 ? -4.881 12.465 5.882 1.00 88.75 85 GLU A O 1
ATOM 706 N N . LYS A 1 86 ? -5.056 14.706 5.858 1.00 88.19 86 LYS A N 1
ATOM 707 C CA . LYS A 1 86 ? -6.340 14.756 6.559 1.00 88.19 86 LYS A CA 1
ATOM 708 C C . LYS A 1 86 ? -7.445 14.072 5.751 1.00 88.19 86 LYS A C 1
ATOM 710 O O . LYS A 1 86 ? -8.133 13.207 6.287 1.00 88.19 86 LYS A O 1
ATOM 715 N N . GLN A 1 87 ? -7.571 14.408 4.467 1.00 89.50 87 GLN A N 1
ATOM 716 C CA . GLN A 1 87 ? -8.551 13.810 3.558 1.00 89.50 87 GLN A CA 1
ATOM 717 C C . GLN A 1 87 ? -8.296 12.310 3.387 1.00 89.50 87 GLN A C 1
ATOM 719 O O . GLN A 1 87 ? -9.229 11.511 3.451 1.00 89.50 87 GLN A O 1
ATOM 724 N N . PHE A 1 88 ? -7.028 11.916 3.241 1.00 88.44 88 PHE A N 1
ATOM 725 C CA . PHE A 1 88 ? -6.640 10.508 3.174 1.00 88.44 88 PHE A CA 1
ATOM 726 C C . PHE A 1 88 ? -7.081 9.732 4.424 1.00 88.44 88 PHE A C 1
ATOM 728 O O . PHE A 1 88 ? -7.699 8.671 4.325 1.00 88.44 88 PHE A O 1
ATOM 735 N N . THR A 1 89 ? -6.817 10.295 5.604 1.00 86.19 89 THR A N 1
ATOM 736 C CA . THR A 1 89 ? -7.170 9.691 6.893 1.00 86.19 89 THR A CA 1
ATOM 737 C C . THR A 1 89 ? -8.682 9.570 7.069 1.00 86.19 89 THR A C 1
ATOM 739 O O . THR A 1 89 ? -9.172 8.548 7.548 1.00 86.19 89 THR A O 1
ATOM 742 N N . GLU A 1 90 ? -9.443 10.595 6.682 1.00 88.81 90 GLU A N 1
ATOM 743 C CA . GLU A 1 90 ? -10.908 10.576 6.738 1.00 88.81 90 GLU A CA 1
ATOM 744 C C . GLU A 1 90 ? -11.492 9.488 5.830 1.00 88.81 90 GLU A C 1
ATOM 746 O O . GLU A 1 90 ? -12.323 8.700 6.286 1.00 88.81 90 GLU A O 1
ATOM 751 N N . ILE A 1 91 ? -11.002 9.374 4.592 1.00 88.19 91 ILE A N 1
ATOM 752 C CA . ILE A 1 91 ? -11.419 8.321 3.659 1.00 88.19 91 ILE A CA 1
ATOM 753 C C . ILE A 1 91 ? -11.073 6.942 4.217 1.00 88.19 91 ILE A C 1
ATOM 755 O O . ILE A 1 91 ? -11.933 6.064 4.239 1.00 88.19 91 ILE A O 1
ATOM 759 N N . TYR A 1 92 ? -9.850 6.737 4.713 1.00 86.56 92 TYR A N 1
ATOM 760 C CA . TYR A 1 92 ? -9.465 5.457 5.306 1.00 86.56 92 TYR A CA 1
ATOM 761 C C . TYR A 1 92 ? -10.393 5.078 6.463 1.00 86.56 92 TYR A C 1
ATOM 763 O O . TYR A 1 92 ? -10.892 3.952 6.500 1.00 86.56 92 TYR A O 1
ATOM 771 N N . LYS A 1 93 ? -10.684 6.018 7.374 1.00 83.50 93 LYS A N 1
ATOM 772 C CA . LYS A 1 93 ? -11.598 5.795 8.504 1.00 83.50 93 LYS A CA 1
ATOM 773 C C . LYS A 1 93 ? -12.995 5.399 8.038 1.00 83.50 93 LYS A C 1
ATOM 775 O O . LYS A 1 93 ? -13.543 4.433 8.560 1.00 83.50 93 LYS A O 1
ATOM 780 N N . GLN A 1 94 ? -13.541 6.114 7.055 1.00 83.94 94 GLN A N 1
ATOM 781 C CA . GLN A 1 94 ? -14.867 5.839 6.500 1.00 83.94 94 GLN A CA 1
ATOM 782 C C . GLN A 1 94 ? -14.933 4.472 5.813 1.00 83.94 94 GLN A C 1
ATOM 784 O O . GLN A 1 94 ? -15.877 3.722 6.038 1.00 83.94 94 GLN A O 1
ATOM 789 N N . GLN A 1 95 ? -13.931 4.138 4.997 1.00 83.56 95 GLN A N 1
ATOM 790 C CA . GLN A 1 95 ? -13.936 2.905 4.210 1.00 83.56 95 GLN A CA 1
ATOM 791 C C . GLN A 1 95 ? -13.647 1.676 5.069 1.00 83.56 95 GLN A C 1
ATOM 793 O O . GLN A 1 95 ? -14.324 0.660 4.942 1.00 83.56 95 GLN A O 1
ATOM 798 N N . THR A 1 96 ? -12.669 1.758 5.972 1.00 79.50 96 THR A N 1
ATOM 799 C CA . THR A 1 96 ? -12.216 0.607 6.772 1.00 79.50 96 THR A CA 1
ATOM 800 C C . THR A 1 96 ? -12.942 0.448 8.104 1.00 79.50 96 T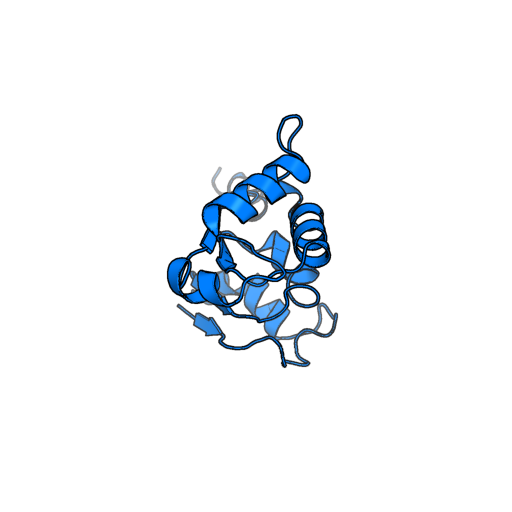HR A C 1
ATOM 802 O O . THR A 1 96 ? -12.786 -0.587 8.753 1.00 79.50 96 THR A O 1
ATOM 805 N N . GLY A 1 97 ? -13.727 1.451 8.516 1.00 71.12 97 GLY A N 1
ATOM 806 C CA . GLY A 1 97 ? -14.317 1.505 9.850 1.00 71.12 97 GLY A CA 1
ATOM 807 C C . GLY A 1 97 ? -13.235 1.528 10.922 1.00 71.12 97 GLY A C 1
ATOM 808 O O . GLY A 1 97 ? -13.256 0.710 11.837 1.00 71.12 97 GLY A O 1
ATOM 809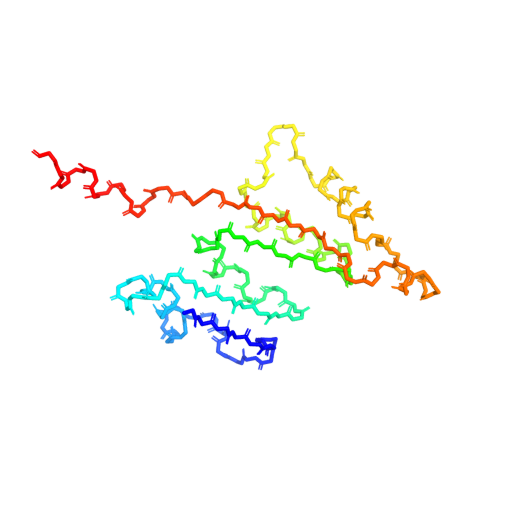 N N . PHE A 1 98 ? -12.228 2.389 10.769 1.00 66.25 98 PHE A N 1
ATOM 810 C CA . PHE A 1 98 ? -11.113 2.458 11.711 1.00 66.25 98 PHE A CA 1
ATOM 811 C C . PHE A 1 98 ? -11.614 2.845 13.112 1.00 66.25 98 PHE A C 1
ATOM 813 O O . PHE A 1 98 ? -12.068 3.971 13.330 1.00 66.25 98 PHE A O 1
ATOM 820 N N . TYR A 1 99 ? -11.474 1.925 14.067 1.00 61.31 99 TYR A N 1
ATOM 821 C CA . TYR A 1 99 ? -11.693 2.172 15.489 1.00 61.31 99 TYR A CA 1
ATOM 822 C C . TYR A 1 99 ? -10.451 1.721 16.242 1.00 61.31 99 TYR A C 1
ATOM 824 O O . TYR A 1 99 ? -10.197 0.528 16.387 1.00 61.31 99 TYR A O 1
ATOM 832 N N . GLU A 1 100 ? -9.682 2.682 16.740 1.00 56.09 100 GLU A N 1
ATOM 833 C CA . GLU A 1 100 ? -8.444 2.416 17.477 1.00 56.09 100 GLU A CA 1
ATOM 834 C C . GLU A 1 100 ? -8.703 1.610 18.771 1.00 56.09 100 GLU A C 1
ATOM 836 O O . GLU A 1 100 ? -7.767 1.048 19.335 1.00 56.09 100 GLU A O 1
ATOM 841 N N . GLN A 1 101 ? -9.963 1.525 19.241 1.00 53.25 101 GLN A N 1
ATOM 842 C CA . GLN A 1 101 ? -10.312 0.987 20.566 1.00 53.25 101 GLN A CA 1
ATOM 843 C C . GLN A 1 101 ? -11.675 0.255 20.687 1.00 53.25 101 GLN A C 1
ATOM 845 O O . GLN A 1 101 ? -12.039 -0.120 21.796 1.00 53.25 101 GLN A O 1
ATOM 850 N N . ASP A 1 102 ? -12.431 0.006 19.607 1.00 62.41 102 ASP A N 1
ATOM 851 C CA . ASP A 1 102 ? -13.756 -0.656 19.690 1.00 62.41 102 ASP A CA 1
ATOM 852 C C . ASP A 1 102 ? -13.734 -2.044 19.024 1.00 62.41 102 ASP A C 1
ATOM 854 O O . ASP A 1 102 ? -13.885 -2.190 17.807 1.00 62.41 102 ASP A O 1
ATOM 858 N N . PHE A 1 103 ? -13.478 -3.076 19.835 1.00 59.09 103 PHE A N 1
ATOM 859 C CA . PHE A 1 103 ? -13.367 -4.463 19.376 1.00 59.09 103 PHE A CA 1
ATOM 860 C C . PHE A 1 103 ? -14.701 -5.054 18.907 1.00 59.09 103 PHE A C 1
ATOM 862 O O . PHE A 1 103 ? -14.685 -5.884 17.997 1.00 59.09 103 PHE A O 1
ATOM 869 N N . ASP A 1 104 ? -15.835 -4.607 19.448 1.00 65.81 104 ASP A N 1
ATOM 870 C CA . ASP A 1 104 ? -17.156 -5.143 19.094 1.00 65.81 104 ASP A CA 1
ATOM 871 C C . ASP A 1 104 ? -17.545 -4.753 17.663 1.00 65.81 104 ASP A C 1
ATOM 873 O O . ASP A 1 104 ? -18.178 -5.520 16.932 1.00 65.81 104 ASP A O 1
ATOM 877 N N . LYS A 1 105 ? -17.068 -3.592 17.198 1.00 65.69 105 LYS A N 1
ATOM 878 C CA . LYS A 1 105 ? -17.262 -3.143 15.816 1.00 65.69 105 LYS A CA 1
ATOM 879 C C . LYS A 1 105 ? -16.377 -3.858 14.795 1.00 65.69 105 LYS A C 1
ATOM 881 O O . LYS A 1 105 ? -16.716 -3.835 13.614 1.00 65.69 105 LYS A O 1
ATOM 886 N N . LYS A 1 106 ? -15.297 -4.551 15.188 1.00 62.88 106 LYS A N 1
ATOM 887 C CA . LYS A 1 106 ? -14.398 -5.235 14.226 1.00 62.88 106 LYS A CA 1
ATOM 888 C C . LYS A 1 106 ? -15.123 -6.231 13.324 1.00 62.88 106 LYS A C 1
ATOM 890 O O . LYS A 1 106 ? -14.767 -6.357 12.156 1.00 62.88 106 LYS A O 1
ATOM 895 N N . ALA A 1 107 ? -16.122 -6.939 13.850 1.00 69.44 107 ALA A N 1
ATOM 896 C CA . ALA A 1 107 ? -16.880 -7.912 13.070 1.00 69.44 107 ALA A CA 1
ATOM 897 C C . ALA A 1 107 ? -17.715 -7.251 11.959 1.00 69.44 107 ALA A C 1
ATOM 899 O O . ALA A 1 107 ? -17.862 -7.834 10.888 1.00 69.44 107 ALA A O 1
ATOM 900 N N . ALA A 1 108 ? -18.212 -6.031 12.190 1.00 71.56 108 ALA A N 1
ATOM 901 C CA . ALA A 1 108 ? -19.041 -5.296 11.234 1.00 71.56 108 ALA A CA 1
ATOM 902 C C . ALA A 1 108 ? -18.246 -4.762 10.030 1.00 71.56 108 ALA A C 1
ATOM 904 O O . ALA A 1 108 ? -18.806 -4.604 8.952 1.00 71.56 108 ALA A O 1
ATOM 905 N N . TYR A 1 109 ? -16.942 -4.530 10.202 1.00 69.88 109 TYR A N 1
ATOM 906 C CA . TYR A 1 109 ? -16.036 -4.039 9.153 1.00 69.88 109 TYR A CA 1
ATOM 907 C C . TYR A 1 109 ? -15.067 -5.119 8.667 1.00 69.88 109 TYR A C 1
ATOM 909 O O . TYR A 1 109 ? -14.000 -4.833 8.113 1.00 69.88 109 TYR A O 1
ATOM 917 N N . ARG A 1 110 ? -15.415 -6.388 8.905 1.00 68.00 110 ARG A N 1
ATOM 918 C CA . ARG A 1 110 ? -14.634 -7.525 8.431 1.00 68.00 110 ARG A CA 1
ATOM 919 C C . ARG A 1 110 ? -14.582 -7.451 6.904 1.00 68.00 110 ARG A C 1
ATOM 921 O O . ARG A 1 110 ? -15.620 -7.358 6.263 1.00 68.00 110 ARG A O 1
ATOM 928 N N . TYR A 1 111 ? -13.372 -7.501 6.349 1.00 74.06 111 TYR A N 1
ATOM 929 C CA . TYR A 1 111 ? -13.087 -7.390 4.909 1.00 74.06 111 TYR A CA 1
ATOM 930 C C . TYR A 1 111 ? -13.200 -5.991 4.297 1.00 74.06 111 TYR A C 1
ATOM 932 O O . TYR A 1 111 ? -13.031 -5.864 3.087 1.00 74.06 111 TYR A O 1
ATOM 940 N N . ASN A 1 112 ? -13.392 -4.939 5.093 1.00 83.25 112 ASN A N 1
ATOM 941 C CA . ASN A 1 112 ? -13.297 -3.588 4.562 1.00 83.25 112 ASN A CA 1
ATOM 942 C C . ASN A 1 112 ? -11.840 -3.210 4.269 1.00 83.25 112 ASN A C 1
ATOM 944 O O . ASN A 1 112 ? -10.929 -3.479 5.061 1.00 83.25 112 ASN A O 1
ATOM 948 N N . TYR A 1 113 ? -11.635 -2.545 3.135 1.00 86.88 113 TYR A N 1
ATOM 949 C CA . TYR A 1 113 ? -10.331 -2.077 2.693 1.00 86.88 113 TYR A CA 1
ATOM 950 C C . TYR A 1 113 ? -10.439 -0.742 1.958 1.00 86.88 113 TYR A C 1
ATOM 952 O O . TYR A 1 113 ? -11.460 -0.418 1.355 1.00 86.88 113 TYR A O 1
ATOM 960 N N . LEU A 1 114 ? -9.344 0.012 1.969 1.00 87.94 114 LEU A N 1
ATOM 961 C CA . LEU A 1 114 ? -9.117 1.116 1.050 1.00 87.94 114 LEU A CA 1
ATOM 962 C C . LEU A 1 114 ? -8.281 0.606 -0.126 1.00 87.94 114 LEU A C 1
ATOM 964 O O . LEU A 1 114 ? -7.178 0.094 0.064 1.00 87.94 114 LEU A O 1
ATOM 968 N N . TYR A 1 115 ? -8.813 0.741 -1.338 1.00 89.12 115 TYR A N 1
ATOM 969 C CA . TYR A 1 115 ? -8.094 0.428 -2.568 1.00 89.12 115 TYR A CA 1
ATOM 970 C C . TYR A 1 115 ? -7.532 1.698 -3.191 1.00 89.12 115 TYR A C 1
ATOM 972 O O . TYR A 1 115 ? -8.260 2.665 -3.403 1.00 89.12 115 TYR A O 1
ATOM 980 N N . ILE A 1 116 ? -6.239 1.678 -3.495 1.00 84.88 116 ILE A N 1
ATOM 981 C CA . ILE A 1 116 ? -5.522 2.800 -4.090 1.00 84.88 116 ILE A CA 1
ATOM 982 C C . ILE A 1 116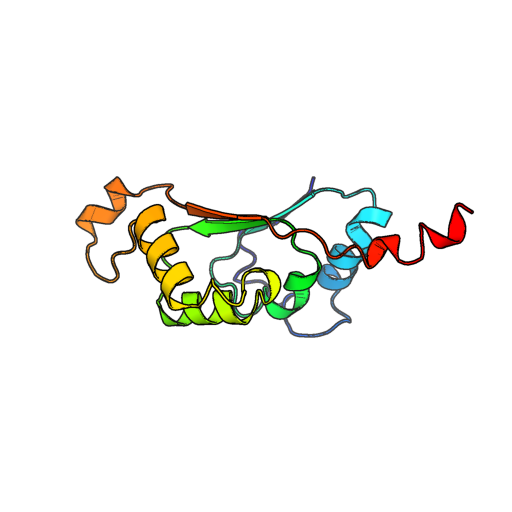 ? -4.924 2.319 -5.403 1.00 84.88 116 ILE A C 1
ATOM 984 O O . ILE A 1 116 ? -4.105 1.400 -5.420 1.00 84.88 116 ILE A O 1
ATOM 988 N N . THR A 1 117 ? -5.308 2.960 -6.500 1.00 84.88 117 THR A N 1
ATOM 989 C CA . THR A 1 117 ? -4.675 2.772 -7.807 1.00 84.88 117 THR A CA 1
ATOM 990 C C . THR A 1 117 ? -3.650 3.861 -8.037 1.00 84.88 117 THR A C 1
ATOM 992 O O . THR A 1 117 ? -3.989 5.043 -7.993 1.00 84.88 117 THR A O 1
ATOM 995 N N . ILE A 1 118 ? -2.421 3.467 -8.343 1.00 77.81 118 ILE A N 1
ATOM 996 C CA . ILE A 1 118 ? -1.353 4.389 -8.714 1.00 77.81 118 ILE A CA 1
ATOM 997 C C . ILE A 1 118 ? -1.151 4.249 -10.215 1.00 77.81 118 ILE A C 1
ATOM 999 O O . ILE A 1 118 ? -0.870 3.155 -10.717 1.00 77.81 118 ILE A O 1
ATOM 1003 N N . GLN A 1 119 ? -1.310 5.353 -10.946 1.00 70.38 119 GLN A N 1
ATOM 1004 C CA . GLN A 1 119 ? -0.949 5.353 -12.356 1.00 70.38 119 GLN A CA 1
ATOM 1005 C C . GLN A 1 119 ? 0.564 5.144 -12.463 1.00 70.38 119 GLN A C 1
ATOM 1007 O O . GLN A 1 119 ? 1.325 5.911 -11.871 1.00 70.38 119 GLN A O 1
ATOM 1012 N N . PRO A 1 120 ? 1.028 4.119 -13.195 1.00 63.03 120 PRO A N 1
ATOM 1013 C CA . PRO A 1 120 ? 2.454 3.913 -13.359 1.00 63.03 120 PRO A CA 1
ATOM 1014 C C . PRO A 1 120 ? 3.043 5.139 -14.053 1.00 63.03 120 PRO A C 1
ATOM 1016 O O . PRO A 1 120 ? 2.586 5.508 -15.138 1.00 63.03 120 PRO A O 1
ATOM 1019 N N . GLN A 1 121 ? 4.080 5.745 -13.470 1.00 58.81 121 GLN A N 1
ATOM 1020 C CA . GLN A 1 121 ? 4.831 6.750 -14.208 1.00 58.81 121 GLN A CA 1
ATOM 1021 C C . GLN A 1 121 ? 5.398 6.081 -15.471 1.00 58.81 121 GLN A C 1
ATOM 1023 O O . GLN A 1 121 ? 6.081 5.054 -15.374 1.00 58.81 121 GLN A O 1
ATOM 1028 N N . PRO A 1 122 ? 5.143 6.626 -16.672 1.00 52.28 122 PRO A N 1
ATOM 1029 C CA . PRO A 1 122 ? 5.531 6.010 -17.938 1.00 52.28 122 PRO A CA 1
ATOM 1030 C C . PRO A 1 122 ? 7.048 6.053 -18.199 1.00 52.28 122 PRO A C 1
ATOM 1032 O O . PRO A 1 122 ? 7.475 5.974 -19.346 1.00 52.28 122 PRO A O 1
ATOM 1035 N N . ALA A 1 123 ? 7.893 6.132 -17.164 1.00 47.25 123 ALA A N 1
ATOM 1036 C CA . ALA A 1 123 ? 9.349 6.077 -17.284 1.00 47.25 123 ALA A CA 1
ATOM 1037 C C . ALA A 1 123 ? 9.828 4.801 -18.004 1.00 47.25 123 ALA A C 1
ATOM 1039 O O . ALA A 1 123 ? 10.812 4.841 -18.734 1.00 47.25 123 ALA A O 1
ATOM 1040 N N . ILE A 1 124 ? 9.074 3.700 -17.892 1.00 48.59 124 ILE A N 1
ATOM 1041 C CA . ILE A 1 124 ? 9.324 2.436 -18.608 1.00 48.59 124 ILE A CA 1
ATOM 1042 C C . ILE A 1 124 ? 9.133 2.598 -20.134 1.00 48.59 124 ILE A C 1
ATOM 1044 O O . ILE A 1 124 ? 9.729 1.865 -20.917 1.00 48.59 124 ILE A O 1
ATOM 1048 N N . TYR A 1 125 ? 8.350 3.589 -20.575 1.00 47.91 125 TYR A N 1
ATOM 1049 C CA . TYR A 1 125 ? 8.112 3.902 -21.990 1.00 47.91 125 TYR A CA 1
ATOM 1050 C C . TYR A 1 125 ? 8.875 5.127 -22.492 1.00 47.91 125 TYR A C 1
ATOM 1052 O O . TYR A 1 125 ? 8.878 5.378 -23.697 1.00 47.91 125 TYR A O 1
ATOM 1060 N N . LYS A 1 126 ? 9.561 5.860 -21.606 1.00 44.25 126 LYS A N 1
ATOM 1061 C CA . LYS A 1 126 ? 10.279 7.101 -21.939 1.00 44.25 126 LYS A CA 1
ATOM 1062 C C . LYS A 1 126 ? 11.488 6.888 -22.865 1.00 44.25 126 LYS A C 1
ATOM 1064 O O . LYS A 1 126 ? 12.076 7.859 -23.299 1.00 44.25 126 LYS A O 1
ATOM 1069 N N . GLY A 1 127 ? 11.824 5.636 -23.191 1.00 44.94 127 GLY A N 1
ATOM 1070 C CA . GLY A 1 127 ? 12.722 5.267 -24.294 1.00 44.94 127 GLY A CA 1
ATOM 1071 C C . GLY A 1 127 ? 12.157 4.198 -25.242 1.00 44.94 127 GLY A C 1
ATOM 1072 O O . GLY A 1 127 ? 12.847 3.784 -26.166 1.00 44.94 127 GLY A O 1
ATOM 1073 N N . PHE A 1 128 ? 10.926 3.721 -25.021 1.00 44.53 128 PHE A N 1
ATOM 1074 C CA . PHE A 1 128 ? 10.241 2.799 -25.938 1.00 44.53 128 PHE A CA 1
ATOM 1075 C C . PHE A 1 128 ? 9.570 3.581 -27.074 1.00 44.53 128 PHE A C 1
ATOM 1077 O O . PHE A 1 128 ? 9.671 3.183 -28.228 1.00 44.53 128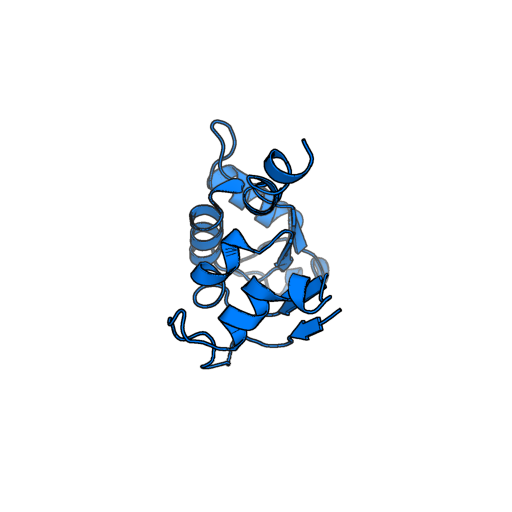 PHE A O 1
ATOM 1084 N N . TYR A 1 129 ? 8.974 4.740 -26.762 1.00 42.47 129 TYR A N 1
ATOM 1085 C CA . TYR A 1 129 ? 8.408 5.646 -27.770 1.00 42.47 129 TYR A CA 1
ATOM 1086 C C . TYR A 1 129 ? 9.461 6.198 -28.738 1.00 42.47 129 TYR A C 1
ATOM 1088 O O . TYR A 1 129 ? 9.189 6.296 -29.931 1.00 42.47 129 TYR A O 1
ATOM 1096 N N . ASP A 1 130 ? 10.672 6.482 -28.256 1.00 48.06 130 ASP A N 1
ATOM 1097 C CA . ASP A 1 130 ? 11.771 6.973 -29.100 1.00 48.06 130 ASP A CA 1
ATOM 1098 C C . ASP A 1 130 ? 12.381 5.882 -29.998 1.00 48.06 130 ASP A C 1
ATOM 1100 O O . ASP A 1 130 ? 13.098 6.199 -30.939 1.00 48.06 130 ASP A O 1
ATOM 1104 N N . ARG A 1 131 ? 12.097 4.597 -29.735 1.00 43.88 131 ARG A N 1
ATOM 1105 C CA . ARG A 1 131 ? 12.592 3.450 -30.523 1.00 43.88 131 ARG A CA 1
ATOM 1106 C C . ARG A 1 131 ? 11.603 2.939 -31.578 1.00 43.88 131 ARG A C 1
ATOM 1108 O O . ARG A 1 131 ? 11.952 2.025 -32.316 1.00 43.88 131 ARG A O 1
ATOM 1115 N N . ILE A 1 132 ? 10.374 3.462 -31.607 1.00 50.81 132 ILE A N 1
ATOM 1116 C CA . ILE A 1 132 ? 9.295 3.030 -32.523 1.00 50.81 132 ILE A CA 1
ATOM 1117 C C . ILE A 1 132 ? 9.025 4.075 -33.626 1.00 50.81 132 ILE A C 1
ATOM 1119 O O . ILE A 1 132 ? 8.180 3.863 -34.493 1.00 50.81 132 ILE A O 1
ATOM 1123 N N . LYS A 1 133 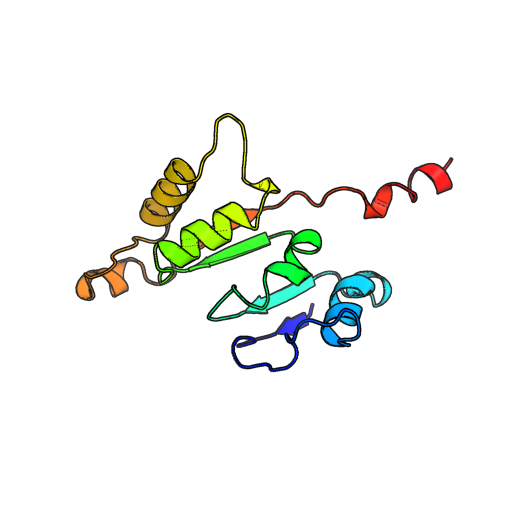? 9.756 5.193 -33.625 1.00 37.84 133 LYS A N 1
ATOM 1124 C CA . LYS A 1 133 ? 9.858 6.094 -34.781 1.00 37.84 133 LYS A CA 1
ATOM 1125 C C . LYS A 1 133 ? 11.022 5.686 -35.671 1.00 37.84 133 LYS A C 1
ATOM 1127 O O . LYS A 1 133 ? 10.889 5.911 -36.891 1.00 37.84 133 LYS A O 1
#

Organism: NCBI:txid28002

Radius of gyration: 16.99 Å; chains: 1; bounding box: 41×35×55 Å

Foldseek 3Di:
DEEAEACAPDPLLPDDPPRPVLVCLVCVVVVVNPDYHYDYPACVSPCQSCLLSDFKDKAAADDDLVRLQVVQVRNVQQDDPPDDSVNSVVVQCVQRVHDPDDPVCNVVSVPGIDMDGGDNDCPVCPVVVVVVD

pLDDT: mean 72.26, std 13.28, range [37.84, 89.5]

Sequence (133 aa):
MMIFDDMSGSSLFTTSTENDFYKFIVQRRHLHVFTCMISAHSITNLFYQFRVNQTAIVLFNGLKMEQMKEYFNTIQEVQSDNFGEKQFTEIYKQQTGFYEQDFDKKAAYRYNYLYITIQPQPAIYKGFYDRIK

Secondary structure (DSSP, 8-state):
-EEE--GGG-GGGSS-TT-HHHHHHHHTTTTT---EEE--S--TTTHHHHGGG-SEEEEETT--HHHHHHHHHH-GGG-BTTB-HHHHHHHHHHHHT--SS-SGGGGTTTT-EEEEE-PPPGGGTTTTGGG--